Protein AF-A0A820JMM0-F1 (afdb_monomer)

Foldseek 3Di:
DDPPCCDPDPLSVCLLVVNLVSNVVCVVVPTDQCDADPQRDGSLLSCLLSVVVVSNVVVLVVCVVPVVVVPPPDDDDPDDDPPQRQQNDATNVRDGSVNSNVVVVVVD

Nearest PDB structures (foldseek):
  6jd6-assembly1_A  TM=7.277E-01  e=1.539E-03  Arabidopsis thaliana
  5y4f-assembly1_A  TM=8.277E-01  e=6.910E-03  Homo sapiens
  5eyp-assembly1_F  TM=5.250E-01  e=3.865E-04  synthetic construct
  4k5b-assembly2_B  TM=4.894E-01  e=4.915E-04  Escherichia coli
  3zng-assembly1_A  TM=6.839E-01  e=1.338E-02  Homo sapiens

Radius of gyration: 14.72 Å; Cα contacts (8 Å, |Δi|>4): 101; chains: 1; bounding box: 34×33×45 Å

InterPro domains:
  IPR002110 Ankyrin repeat [PF12796] (6-54)
  IPR002110 Ankyrin repeat [PS50088] (6-38)
  IPR002110 Ankyrin repeat [SM00248] (6-35)
  IPR024862 Transient receptor potential cation channel subfamily V [PTHR10582] (4-107)
  IPR036770 Ankyrin repeat-containing domain superfamily [G3DSA:1.25.40.20] (1-108)
  IPR036770 Ankyrin repeat-containing domain superfamily [SSF48403] (4-106)

pLDDT: mean 77.37, std 18.91, range [35.22, 95.94]

Organism: NCBI:txid392033

Mean predicted aligned error: 8.82 Å

Sequence (108 aa):
GQPTYYGETPLAFACCTNQWDTAEILLKHGADMNVTDSNGNTILHMLVIRNLRDIYTKFKSYWIEHQAVTKSITTENSTLMKPLNLWDRLNKDNLTPLTLAADTGRSD

Secondary structure (DSSP, 8-state):
-------S-HHHHHHHTT-HHHHHHHHHTT--S--B-TT--BHHHHHHHTT-HHHHHHHHHHHHHHGGGGTTS--S-TTS-----TTT---TTS--HHHHHHHHTT--

Structure (mmCIF, N/CA/C/O backbone):
data_AF-A0A820JMM0-F1
#
_entry.id   AF-A0A820JMM0-F1
#
loop_
_atom_site.group_PDB
_atom_site.id
_atom_site.type_symbol
_atom_site.label_atom_id
_atom_site.label_alt_id
_atom_site.label_comp_id
_atom_site.label_asym_id
_atom_site.label_entity_id
_atom_site.label_seq_id
_atom_site.pdbx_PDB_ins_code
_atom_site.Cartn_x
_atom_site.Cartn_y
_atom_site.Cartn_z
_atom_site.occupancy
_atom_site.B_iso_or_equiv
_atom_site.auth_seq_id
_atom_site.auth_comp_id
_atom_site.auth_asym_id
_atom_site.auth_atom_id
_atom_site.pdbx_PDB_model_num
ATOM 1 N N . GLY A 1 1 ? 1.170 -2.387 -24.151 1.00 35.22 1 GLY A N 1
ATOM 2 C CA . GLY A 1 1 ? 1.255 -1.864 -22.776 1.00 35.22 1 GLY A CA 1
ATOM 3 C C . GLY A 1 1 ? 0.199 -2.558 -21.953 1.00 35.22 1 GLY A C 1
ATOM 4 O O . GLY A 1 1 ? -0.942 -2.585 -22.389 1.00 35.22 1 GLY A O 1
ATOM 5 N N . GLN A 1 2 ? 0.583 -3.197 -20.851 1.00 38.50 2 GLN A N 1
ATOM 6 C CA . GLN A 1 2 ? -0.362 -3.840 -19.935 1.00 38.50 2 GLN A CA 1
ATOM 7 C C . GLN A 1 2 ? -1.222 -2.745 -19.275 1.00 38.50 2 GLN A C 1
ATOM 9 O O . GLN A 1 2 ? -0.652 -1.751 -18.817 1.00 38.50 2 GLN A O 1
ATOM 14 N N . PRO A 1 3 ? -2.561 -2.857 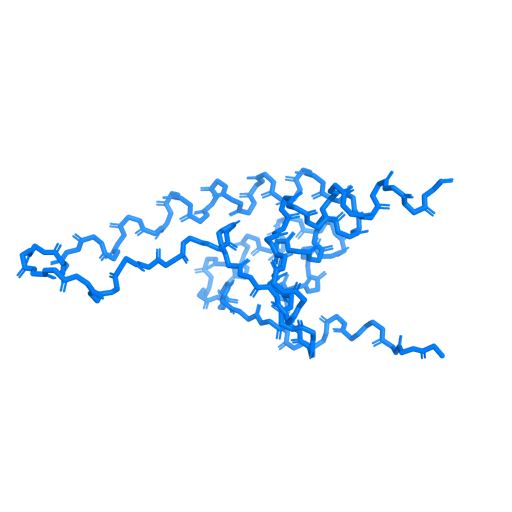-19.252 1.00 42.56 3 PRO A N 1
ATOM 15 C CA . PRO A 1 3 ? -3.399 -1.885 -18.567 1.00 42.56 3 PRO A CA 1
ATOM 16 C C . PRO A 1 3 ? -3.118 -1.975 -17.066 1.00 42.56 3 PRO A C 1
ATOM 18 O O . PRO A 1 3 ? -3.248 -3.039 -16.465 1.00 42.56 3 PRO A O 1
ATOM 21 N N . THR A 1 4 ? -2.729 -0.861 -16.448 1.00 53.16 4 THR A N 1
ATOM 22 C CA . THR A 1 4 ? -2.675 -0.736 -14.989 1.00 53.16 4 THR A CA 1
ATOM 23 C C . THR A 1 4 ? -4.106 -0.809 -14.469 1.00 53.16 4 THR A C 1
ATOM 25 O O . THR A 1 4 ? -4.822 0.192 -14.423 1.00 53.16 4 THR A O 1
ATOM 28 N N . TYR A 1 5 ? -4.567 -2.019 -14.174 1.00 57.16 5 TYR A N 1
ATOM 29 C CA . TYR A 1 5 ? -5.921 -2.261 -13.710 1.00 57.16 5 TYR A CA 1
ATOM 30 C C . TYR A 1 5 ? -5.996 -1.841 -12.237 1.00 57.16 5 TYR A C 1
ATOM 32 O O . TYR A 1 5 ? -5.685 -2.616 -11.341 1.00 57.16 5 TYR A O 1
ATOM 40 N N . TYR A 1 6 ? -6.407 -0.598 -11.961 1.00 53.09 6 TYR A N 1
ATOM 41 C CA . TYR A 1 6 ? -6.677 -0.091 -10.600 1.00 53.09 6 TYR A CA 1
ATOM 42 C C . 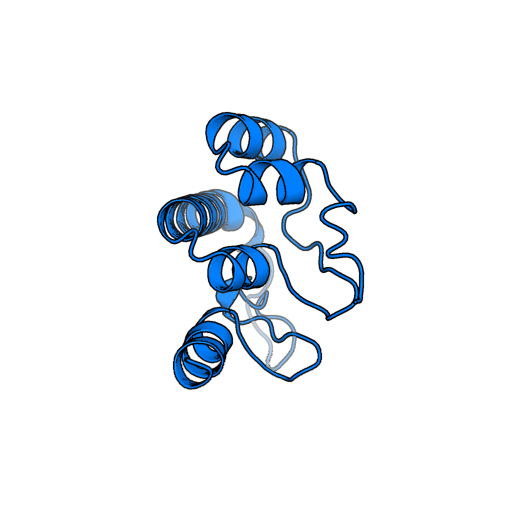TYR A 1 6 ? -7.860 -0.811 -9.898 1.00 53.09 6 TYR A C 1
ATOM 44 O O . TYR A 1 6 ? -8.352 -0.344 -8.874 1.00 53.09 6 TYR A O 1
ATOM 52 N N . GLY A 1 7 ? -8.369 -1.895 -10.493 1.00 48.56 7 GLY A N 1
ATOM 53 C CA . GLY A 1 7 ? -9.791 -2.216 -10.586 1.00 48.56 7 GLY A CA 1
ATOM 54 C C . GLY A 1 7 ? -10.242 -3.512 -9.923 1.00 48.56 7 GLY A C 1
ATOM 55 O O . GLY A 1 7 ? -11.160 -4.135 -10.442 1.00 48.56 7 GLY A O 1
ATOM 56 N N . GLU A 1 8 ? -9.663 -3.911 -8.793 1.00 62.44 8 GLU A N 1
ATOM 57 C CA . GLU A 1 8 ? -10.280 -4.978 -7.984 1.00 62.44 8 GLU A CA 1
ATOM 58 C C . GLU A 1 8 ? -10.973 -4.455 -6.720 1.00 62.44 8 GLU A C 1
ATOM 60 O O . GLU A 1 8 ? -11.935 -5.073 -6.270 1.00 62.44 8 GLU A O 1
ATOM 65 N N . THR A 1 9 ? -10.595 -3.281 -6.182 1.00 76.94 9 THR A N 1
ATOM 66 C CA . THR A 1 9 ? -11.315 -2.691 -5.037 1.00 76.94 9 THR A CA 1
ATOM 67 C C . THR A 1 9 ? -11.496 -1.173 -5.115 1.00 76.94 9 THR A C 1
ATOM 69 O O . THR A 1 9 ? -10.576 -0.450 -5.511 1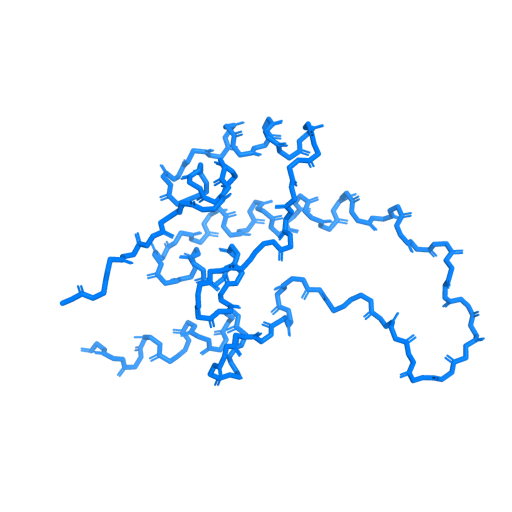.00 76.94 9 THR A O 1
ATOM 72 N N . PRO A 1 10 ? -12.644 -0.650 -4.637 1.00 87.81 10 PRO A N 1
ATOM 73 C CA . PRO A 1 10 ? -12.849 0.786 -4.432 1.00 87.81 10 PRO A CA 1
ATOM 74 C C . PRO A 1 10 ? -11.744 1.440 -3.589 1.00 87.81 10 PRO A C 1
ATOM 76 O O . PRO A 1 10 ? -11.383 2.594 -3.816 1.00 87.81 10 PRO A O 1
ATOM 79 N N . LEU A 1 11 ? -11.175 0.687 -2.640 1.00 90.00 11 LEU A N 1
ATOM 80 C CA . LEU A 1 11 ? -10.108 1.153 -1.760 1.00 90.00 11 LEU A CA 1
ATOM 81 C C . LEU A 1 11 ? -8.816 1.443 -2.533 1.00 90.00 11 LEU A C 1
ATOM 83 O O . LEU A 1 11 ? -8.251 2.528 -2.393 1.00 90.00 11 LEU A O 1
ATOM 87 N N . ALA A 1 12 ? -8.370 0.513 -3.383 1.00 86.94 12 ALA A N 1
ATOM 88 C CA . ALA A 1 12 ? -7.166 0.700 -4.192 1.00 86.94 12 ALA A CA 1
ATOM 89 C C . ALA A 1 12 ? -7.298 1.909 -5.131 1.00 86.94 12 ALA A C 1
ATOM 91 O O . ALA A 1 12 ? -6.356 2.696 -5.264 1.00 86.94 12 ALA A O 1
ATOM 92 N N . PHE A 1 13 ? -8.481 2.098 -5.722 1.00 87.75 13 PHE A N 1
ATOM 93 C CA . PHE A 1 13 ? -8.773 3.252 -6.566 1.00 87.75 13 PHE A CA 1
ATOM 94 C C . PHE A 1 13 ? -8.702 4.575 -5.790 1.00 87.75 13 PHE A C 1
ATOM 96 O O . PHE A 1 13 ? -8.031 5.508 -6.237 1.00 87.75 13 PHE A O 1
ATOM 103 N N . ALA A 1 14 ? -9.328 4.662 -4.611 1.00 91.94 14 ALA A N 1
ATOM 104 C CA . ALA A 1 14 ? -9.276 5.858 -3.766 1.00 91.94 14 ALA A CA 1
ATOM 105 C C . ALA A 1 14 ? -7.833 6.202 -3.352 1.00 91.94 14 ALA A C 1
ATOM 107 O O . ALA A 1 14 ? -7.395 7.346 -3.488 1.00 91.94 14 ALA A O 1
ATOM 108 N N . CYS A 1 15 ? -7.051 5.198 -2.947 1.00 90.75 15 CYS A N 1
ATOM 109 C CA . CYS A 1 15 ? -5.636 5.358 -2.619 1.00 90.75 15 CYS A CA 1
ATOM 110 C C . CYS A 1 15 ? -4.814 5.854 -3.822 1.00 90.75 15 CYS A C 1
ATOM 112 O O . CYS A 1 15 ? -4.057 6.816 -3.697 1.00 90.75 15 CYS A O 1
ATOM 114 N N . CYS A 1 16 ? -4.990 5.259 -5.007 1.00 88.00 16 CYS A N 1
ATOM 115 C CA . CYS A 1 16 ? -4.274 5.670 -6.218 1.00 88.00 16 CYS A CA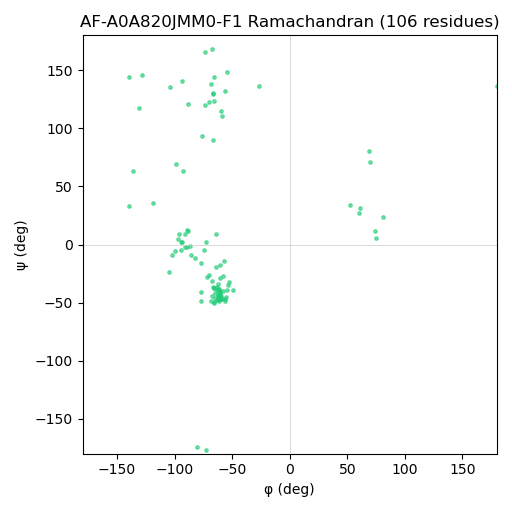 1
ATOM 116 C C . CYS A 1 16 ? -4.740 7.042 -6.744 1.00 88.00 16 CYS A C 1
ATOM 118 O O . CYS A 1 16 ? -3.983 7.783 -7.361 1.00 88.00 16 CYS A O 1
ATOM 120 N N . THR A 1 17 ? -5.962 7.466 -6.480 1.00 89.38 17 THR A N 1
ATOM 121 C CA . THR A 1 17 ? -6.419 8.803 -6.893 1.00 89.38 17 THR A CA 1
ATOM 122 C C . THR A 1 17 ? -6.116 9.890 -5.858 1.00 89.38 17 THR A C 1
ATOM 124 O O . THR A 1 17 ? -6.580 11.013 -6.010 1.00 89.38 17 THR A O 1
ATOM 127 N N . ASN A 1 18 ? -5.290 9.585 -4.845 1.00 90.62 18 ASN A N 1
ATOM 128 C CA . ASN A 1 18 ? -4.920 10.495 -3.755 1.00 90.62 18 ASN A CA 1
ATOM 129 C C . ASN A 1 18 ? -6.127 10.974 -2.918 1.00 90.62 18 ASN A C 1
ATOM 131 O O . ASN A 1 18 ? -6.100 12.044 -2.317 1.00 90.62 18 ASN A O 1
ATOM 135 N N . GLN A 1 19 ? -7.193 10.171 -2.863 1.00 93.88 19 GLN A N 1
ATOM 136 C CA . GLN A 1 19 ? -8.439 10.480 -2.160 1.00 93.88 19 GLN A CA 1
ATOM 137 C C . GLN A 1 19 ? -8.462 9.804 -0.785 1.00 93.88 19 GLN A C 1
ATOM 139 O O . GLN A 1 19 ? -9.220 8.857 -0.562 1.00 93.88 19 GLN A O 1
ATOM 144 N N . TRP A 1 20 ? -7.612 10.271 0.139 1.00 95.19 20 TRP A N 1
ATOM 145 C CA . TRP A 1 20 ? -7.499 9.671 1.476 1.00 95.19 20 TRP A CA 1
ATOM 146 C C . TRP A 1 20 ? -8.835 9.616 2.217 1.00 95.19 20 TRP A C 1
ATOM 148 O O . TRP A 1 20 ? -9.167 8.568 2.749 1.00 95.19 20 TRP A O 1
ATOM 158 N N . ASP A 1 21 ? -9.621 10.692 2.210 1.00 95.94 21 ASP A N 1
ATOM 159 C CA . ASP A 1 21 ? -10.877 10.740 2.972 1.00 95.94 21 ASP A CA 1
ATOM 160 C C . ASP A 1 21 ? -11.862 9.659 2.496 1.00 95.94 21 ASP A C 1
ATOM 162 O O . ASP A 1 21 ? -12.509 8.983 3.295 1.00 95.94 21 ASP A O 1
ATOM 166 N N . THR A 1 22 ? -11.900 9.414 1.181 1.00 95.12 22 THR A N 1
ATOM 167 C CA . THR A 1 22 ? -12.678 8.316 0.590 1.00 95.12 22 THR A CA 1
ATOM 168 C C . THR A 1 22 ? -12.104 6.957 0.991 1.00 95.12 22 THR A C 1
ATOM 170 O O . THR A 1 22 ? -12.855 6.060 1.374 1.00 95.12 22 THR A O 1
ATOM 173 N N . ALA A 1 23 ? -10.778 6.794 0.941 1.00 94.00 23 ALA A N 1
ATOM 174 C CA . ALA A 1 23 ? -10.115 5.565 1.371 1.00 94.00 23 ALA A CA 1
ATOM 175 C C . ALA A 1 23 ? -10.383 5.260 2.856 1.00 94.00 23 ALA A C 1
ATOM 177 O O . ALA A 1 23 ? -10.676 4.121 3.204 1.00 94.00 23 ALA A O 1
ATOM 178 N N . GLU A 1 24 ? -10.357 6.271 3.721 1.00 94.25 24 GLU A N 1
ATOM 179 C CA . GLU A 1 24 ? -10.629 6.147 5.151 1.00 94.25 24 GLU A CA 1
ATOM 180 C C . GLU A 1 24 ? -12.081 5.735 5.422 1.00 94.25 24 GLU A C 1
ATOM 182 O O . GLU A 1 24 ? -12.327 4.865 6.257 1.00 94.25 24 GLU A O 1
ATOM 187 N N . ILE A 1 25 ? -13.051 6.300 4.692 1.00 95.38 25 ILE A N 1
ATOM 188 C CA . ILE A 1 25 ? -14.456 5.868 4.771 1.00 95.38 25 ILE A CA 1
ATOM 189 C C . ILE A 1 25 ? -14.584 4.395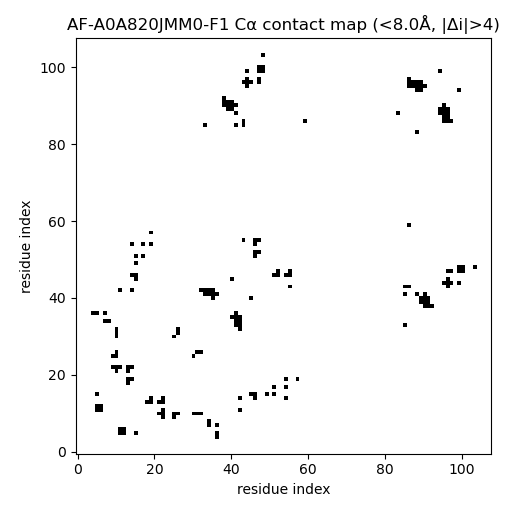 4.380 1.00 95.38 25 ILE A C 1
ATOM 191 O O . ILE A 1 25 ? -15.247 3.635 5.086 1.00 95.38 25 ILE A O 1
ATOM 195 N N . LEU A 1 26 ? -13.946 3.976 3.286 1.00 92.94 26 LEU A N 1
ATOM 196 C CA . LEU A 1 26 ? -13.976 2.584 2.832 1.00 92.94 26 LEU A CA 1
ATOM 197 C C . LEU A 1 26 ? -13.348 1.642 3.869 1.00 92.94 26 LEU A C 1
ATOM 199 O O . LEU A 1 26 ? -13.930 0.605 4.183 1.00 92.94 26 LEU A O 1
ATOM 203 N N . LEU A 1 27 ? -12.211 2.026 4.453 1.00 91.56 27 LEU A N 1
ATOM 204 C CA . LEU A 1 27 ? -11.553 1.274 5.524 1.00 91.56 27 LEU A CA 1
ATOM 205 C C . LEU A 1 27 ? -12.450 1.136 6.763 1.00 91.56 27 LEU A C 1
ATOM 207 O O . LEU A 1 27 ? -12.598 0.033 7.286 1.00 91.56 27 LEU A O 1
ATOM 211 N N . LYS A 1 28 ? -13.128 2.214 7.179 1.00 91.56 28 LYS A N 1
ATOM 212 C CA . LYS A 1 28 ? -14.102 2.190 8.287 1.00 91.56 28 LYS A CA 1
ATOM 213 C C . LYS A 1 28 ? -15.283 1.251 8.027 1.00 91.56 28 LYS A C 1
ATOM 215 O O . LYS A 1 28 ? -15.836 0.707 8.977 1.00 91.56 28 LYS A O 1
ATOM 220 N N . HIS A 1 29 ? -15.647 1.036 6.763 1.00 92.12 29 HIS A N 1
ATOM 221 C CA . HIS A 1 29 ? -16.695 0.093 6.356 1.00 92.12 29 HIS A CA 1
ATOM 222 C C . HIS A 1 29 ? -16.173 -1.330 6.090 1.00 92.12 29 HIS A C 1
ATOM 224 O O . HIS A 1 29 ? -16.898 -2.155 5.539 1.00 92.12 29 HIS A O 1
ATOM 230 N N . GLY A 1 30 ? -14.934 -1.644 6.485 1.00 86.75 30 GLY A N 1
ATOM 231 C CA . GLY A 1 30 ? -14.379 -2.993 6.381 1.00 86.75 30 GLY A CA 1
ATOM 232 C C . GLY A 1 30 ? -13.854 -3.352 4.992 1.00 86.75 30 GLY A C 1
ATOM 233 O O . GLY A 1 30 ? -13.787 -4.534 4.660 1.00 86.75 30 GLY A O 1
ATOM 234 N N . ALA A 1 31 ? -13.484 -2.362 4.170 1.00 88.62 31 ALA A N 1
ATOM 235 C CA . ALA A 1 31 ? -12.803 -2.637 2.910 1.00 88.62 31 ALA A CA 1
ATOM 236 C C . ALA A 1 31 ? -11.520 -3.448 3.148 1.00 88.62 31 ALA A C 1
ATOM 238 O O . ALA A 1 31 ? -10.702 -3.109 4.007 1.00 88.62 31 ALA A O 1
ATOM 239 N N . ASP A 1 32 ? -11.338 -4.510 2.360 1.00 83.25 32 ASP A N 1
ATOM 240 C CA . ASP A 1 32 ? -10.185 -5.387 2.515 1.00 83.25 32 ASP A CA 1
ATOM 241 C C . ASP A 1 32 ? -8.891 -4.691 2.069 1.00 83.25 32 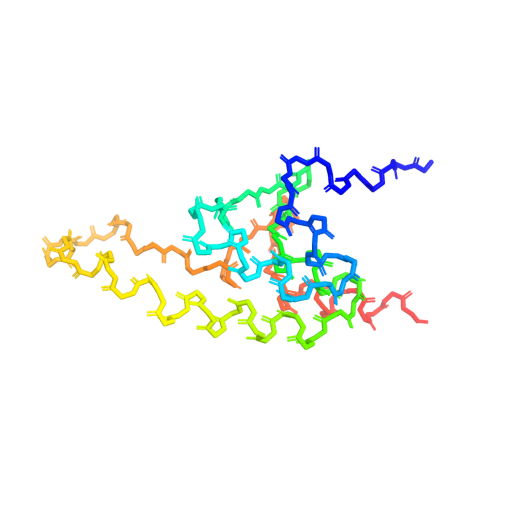ASP A C 1
ATOM 243 O O . ASP A 1 32 ? -8.727 -4.248 0.931 1.00 83.25 32 ASP A O 1
ATOM 247 N N . MET A 1 33 ? -7.951 -4.622 3.004 1.00 84.44 33 MET A N 1
ATOM 248 C CA . MET A 1 33 ? -6.609 -4.063 2.852 1.00 84.44 33 MET A CA 1
ATOM 249 C C . MET A 1 33 ? -5.591 -5.071 2.298 1.00 84.44 33 MET A C 1
ATOM 251 O O . MET A 1 33 ? -4.459 -4.693 1.996 1.00 84.44 33 MET A O 1
ATOM 255 N N . ASN A 1 34 ? -5.959 -6.352 2.197 1.00 81.69 34 ASN A N 1
ATOM 256 C CA . ASN A 1 34 ? -5.063 -7.437 1.799 1.00 81.69 34 ASN A CA 1
ATOM 257 C C . ASN A 1 34 ? -5.044 -7.714 0.297 1.00 81.69 34 ASN A C 1
ATOM 259 O O . ASN A 1 34 ? -4.285 -8.587 -0.125 1.00 81.69 34 ASN A O 1
ATOM 263 N N . VAL A 1 35 ? -5.852 -6.995 -0.482 1.00 80.62 35 VAL A N 1
ATOM 264 C CA . VAL A 1 35 ? -5.991 -7.226 -1.920 1.00 80.62 35 VAL A CA 1
ATOM 265 C C . VAL A 1 35 ? -4.696 -6.903 -2.664 1.00 80.62 35 VAL A C 1
ATOM 267 O O . VAL A 1 35 ? -3.959 -5.973 -2.313 1.00 80.62 35 VAL A O 1
ATOM 270 N N . THR A 1 36 ? -4.430 -7.697 -3.698 1.00 84.38 36 THR A N 1
ATOM 271 C CA . THR A 1 36 ? -3.250 -7.601 -4.555 1.00 84.38 36 THR A CA 1
ATOM 272 C C . THR A 1 36 ? -3.645 -7.556 -6.021 1.00 84.38 36 THR A C 1
ATOM 274 O O . THR A 1 36 ? -4.585 -8.239 -6.403 1.00 84.38 36 THR A O 1
ATOM 277 N N . ASP A 1 37 ? -2.895 -6.825 -6.845 1.00 84.44 37 ASP A N 1
ATOM 278 C CA . ASP A 1 37 ? -3.075 -6.847 -8.301 1.00 84.44 37 ASP A CA 1
ATOM 279 C C . ASP A 1 37 ? -2.570 -8.160 -8.949 1.00 84.44 37 ASP A C 1
ATOM 281 O O . ASP A 1 37 ? -2.063 -9.076 -8.290 1.00 84.44 37 ASP A O 1
ATOM 285 N N . SER A 1 38 ? -2.631 -8.230 -10.283 1.00 85.06 38 SER A N 1
ATOM 286 C CA . SER A 1 38 ? -2.132 -9.365 -11.071 1.00 85.06 38 SER A CA 1
ATOM 287 C C . SER A 1 38 ? -0.631 -9.644 -10.913 1.00 85.06 38 SER A C 1
ATOM 289 O O . SER A 1 38 ? -0.185 -10.743 -11.247 1.00 85.06 38 SER A O 1
ATOM 291 N N . ASN A 1 39 ? 0.153 -8.691 -10.410 1.00 85.62 39 ASN A N 1
ATOM 292 C CA . ASN A 1 39 ? 1.587 -8.809 -10.140 1.00 85.62 39 ASN A CA 1
ATOM 293 C C . ASN A 1 39 ? 1.871 -9.154 -8.665 1.00 85.62 39 ASN A C 1
ATOM 295 O O . ASN A 1 39 ? 3.027 -9.227 -8.253 1.00 85.62 39 ASN A O 1
ATOM 299 N N . GLY A 1 40 ? 0.833 -9.388 -7.855 1.00 87.75 40 GLY A N 1
ATOM 300 C CA . GLY A 1 40 ? 0.975 -9.591 -6.414 1.00 87.75 40 GLY A CA 1
ATOM 301 C C . GLY A 1 40 ? 1.273 -8.298 -5.648 1.00 87.75 40 GLY A C 1
ATOM 302 O O . GLY A 1 40 ? 1.623 -8.355 -4.471 1.00 87.75 40 GLY A O 1
ATOM 303 N N . ASN A 1 41 ? 1.140 -7.129 -6.281 1.00 88.56 41 ASN A N 1
ATOM 304 C CA . ASN A 1 41 ? 1.348 -5.846 -5.627 1.00 88.56 41 ASN A CA 1
ATOM 305 C C . ASN A 1 41 ? 0.177 -5.553 -4.693 1.00 88.56 41 ASN A C 1
ATOM 307 O O . ASN A 1 41 ? -0.966 -5.412 -5.123 1.00 88.56 41 ASN A O 1
ATOM 311 N N . THR A 1 42 ? 0.474 -5.399 -3.409 1.00 89.69 42 THR A N 1
ATOM 312 C CA . THR A 1 42 ? -0.466 -4.818 -2.440 1.00 89.69 42 THR A CA 1
ATOM 313 C C . THR A 1 42 ? -0.706 -3.332 -2.730 1.00 89.69 42 THR A C 1
ATOM 315 O O . THR A 1 42 ? 0.071 -2.691 -3.444 1.00 89.69 42 THR A O 1
ATOM 318 N N . ILE A 1 43 ? -1.711 -2.732 -2.082 1.00 89.56 43 ILE A N 1
ATOM 319 C CA . ILE A 1 43 ? -1.928 -1.272 -2.118 1.00 89.56 43 ILE A CA 1
ATOM 320 C C . ILE A 1 43 ? -0.642 -0.485 -1.815 1.00 89.56 43 ILE A C 1
ATOM 322 O O . ILE A 1 43 ? -0.366 0.509 -2.481 1.00 89.56 43 ILE A O 1
ATOM 326 N N . LEU A 1 44 ? 0.183 -0.938 -0.866 1.00 91.25 44 LEU A N 1
ATOM 327 C CA . LEU A 1 44 ? 1.419 -0.239 -0.508 1.00 91.25 44 LEU A CA 1
ATOM 328 C C . LEU A 1 44 ? 2.458 -0.242 -1.639 1.00 91.25 44 LEU A C 1
ATOM 330 O O . LEU A 1 44 ? 3.120 0.775 -1.836 1.00 91.25 44 LEU A O 1
ATOM 334 N N . HIS A 1 45 ? 2.571 -1.328 -2.411 1.00 91.19 45 HIS A N 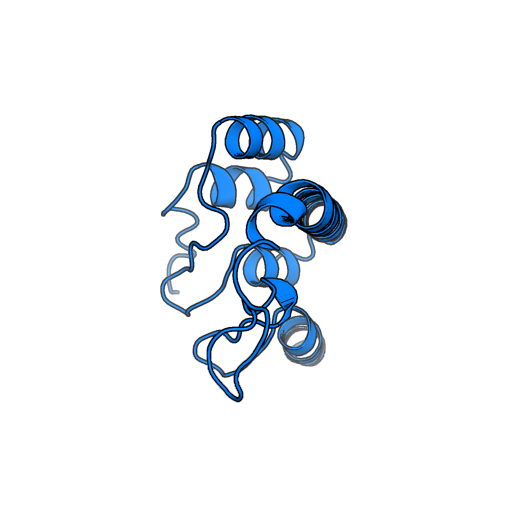1
ATOM 335 C CA . HIS A 1 45 ? 3.425 -1.364 -3.606 1.00 91.19 45 HIS A CA 1
ATOM 336 C C . HIS A 1 45 ? 2.939 -0.351 -4.647 1.00 91.19 45 HIS A C 1
ATOM 338 O O . HIS A 1 45 ? 3.722 0.445 -5.159 1.00 91.19 45 HIS A O 1
ATOM 344 N N . MET A 1 46 ? 1.628 -0.325 -4.907 1.00 89.25 46 MET A N 1
ATOM 345 C CA . MET A 1 46 ? 1.030 0.585 -5.889 1.00 89.25 46 MET A CA 1
ATOM 346 C C . MET A 1 46 ? 1.235 2.057 -5.519 1.00 89.25 46 MET A C 1
ATOM 348 O O . MET A 1 46 ? 1.496 2.891 -6.386 1.00 89.25 46 MET A O 1
ATOM 352 N N . LEU A 1 47 ? 1.155 2.384 -4.227 1.00 91.00 47 LEU A N 1
ATOM 353 C CA . LEU A 1 47 ? 1.427 3.731 -3.728 1.00 91.00 47 LEU A CA 1
ATOM 354 C C . LEU A 1 47 ? 2.891 4.136 -3.924 1.00 91.00 47 LEU A C 1
ATOM 356 O O . LEU A 1 47 ? 3.149 5.286 -4.273 1.00 91.00 47 LEU A O 1
ATOM 360 N N . VAL A 1 48 ? 3.834 3.203 -3.761 1.00 91.19 48 VAL A N 1
ATOM 361 C CA . VAL A 1 48 ? 5.259 3.438 -4.035 1.00 91.19 48 VAL A CA 1
ATOM 362 C C . VAL A 1 48 ? 5.507 3.679 -5.522 1.00 91.19 48 VAL A C 1
ATOM 364 O O . VAL A 1 48 ? 6.094 4.704 -5.860 1.00 91.19 48 VAL A O 1
ATOM 367 N N . ILE A 1 49 ? 4.999 2.806 -6.403 1.00 87.94 49 ILE A N 1
ATOM 368 C CA . ILE A 1 49 ? 5.135 2.937 -7.869 1.00 87.94 49 ILE A CA 1
ATOM 369 C C . ILE A 1 49 ? 4.639 4.309 -8.345 1.00 87.94 49 ILE A C 1
ATOM 371 O O . ILE A 1 49 ? 5.182 4.897 -9.274 1.00 87.94 49 ILE A O 1
ATOM 375 N N . ARG A 1 50 ? 3.597 4.841 -7.696 1.00 86.31 50 ARG A N 1
ATOM 376 C CA . ARG A 1 50 ? 2.970 6.119 -8.059 1.00 86.31 50 ARG A CA 1
ATOM 377 C C . ARG A 1 50 ? 3.483 7.312 -7.250 1.00 86.31 50 ARG A C 1
ATOM 379 O O . ARG A 1 50 ? 2.898 8.388 -7.332 1.00 86.31 50 ARG A O 1
ATOM 386 N N . ASN A 1 51 ? 4.545 7.123 -6.465 1.00 89.50 51 ASN A N 1
ATOM 387 C CA . ASN A 1 51 ? 5.163 8.134 -5.605 1.00 89.50 51 ASN A CA 1
ATOM 388 C C . ASN A 1 51 ? 4.174 8.842 -4.647 1.00 89.50 51 ASN A C 1
ATOM 390 O O . ASN A 1 51 ? 4.321 10.018 -4.323 1.00 89.50 51 ASN A O 1
ATOM 394 N N . LEU A 1 52 ? 3.162 8.121 -4.158 1.00 91.12 52 LEU A N 1
ATOM 395 C CA . LEU A 1 52 ? 2.147 8.620 -3.226 1.00 91.12 52 LEU A CA 1
ATOM 396 C C . LEU A 1 52 ? 2.545 8.362 -1.764 1.00 91.12 52 LEU A C 1
ATOM 398 O O . LEU A 1 52 ? 1.883 7.621 -1.032 1.00 91.12 52 LEU A O 1
ATOM 402 N N . ARG A 1 53 ? 3.647 8.983 -1.331 1.00 89.50 53 ARG A N 1
ATOM 403 C CA . ARG A 1 53 ? 4.245 8.784 0.008 1.00 89.50 53 ARG A CA 1
ATOM 404 C C . ARG A 1 53 ? 3.321 9.191 1.160 1.00 89.50 53 ARG A C 1
ATOM 406 O O . ARG A 1 53 ? 3.318 8.538 2.206 1.00 89.50 53 ARG A O 1
ATOM 413 N N . ASP A 1 54 ? 2.507 10.222 0.960 1.00 93.44 54 ASP A N 1
ATOM 414 C CA . ASP A 1 54 ? 1.576 10.704 1.984 1.00 93.44 54 ASP A CA 1
ATOM 415 C C . ASP A 1 54 ? 0.464 9.685 2.242 1.00 93.44 54 ASP A C 1
ATOM 417 O O . ASP A 1 54 ? 0.226 9.295 3.385 1.00 93.44 54 ASP A O 1
ATOM 421 N N . ILE A 1 55 ? -0.167 9.180 1.175 1.00 93.75 55 ILE A N 1
ATOM 422 C CA . ILE A 1 55 ? -1.192 8.132 1.274 1.00 93.75 55 ILE A CA 1
ATOM 423 C C . ILE A 1 55 ? -0.594 6.848 1.838 1.00 93.75 55 ILE A C 1
ATOM 425 O O . ILE A 1 55 ? -1.222 6.209 2.676 1.00 93.75 55 ILE A O 1
ATOM 429 N N . TYR A 1 56 ? 0.631 6.494 1.438 1.00 92.69 56 TYR A N 1
ATOM 430 C CA . TYR A 1 56 ? 1.349 5.350 1.999 1.00 92.69 56 TYR A CA 1
ATOM 431 C C . TYR A 1 56 ? 1.475 5.466 3.520 1.00 92.69 56 TYR A C 1
ATOM 433 O O . TYR A 1 56 ? 1.148 4.527 4.247 1.00 92.69 56 TYR A O 1
ATOM 441 N N . THR A 1 57 ? 1.911 6.630 4.006 1.00 92.19 57 THR A N 1
ATOM 442 C CA . THR A 1 57 ? 2.110 6.872 5.439 1.00 92.19 57 THR A CA 1
ATOM 443 C C . THR A 1 57 ? 0.785 6.820 6.187 1.00 92.19 57 THR A C 1
ATOM 445 O O . THR A 1 57 ? 0.686 6.117 7.189 1.00 92.19 57 THR A O 1
ATOM 448 N N . LYS A 1 58 ? -0.260 7.475 5.665 1.00 93.50 58 LYS A N 1
ATOM 449 C CA . LYS A 1 58 ? -1.604 7.446 6.257 1.00 93.50 58 LYS A CA 1
ATOM 450 C C . LYS A 1 58 ? -2.181 6.031 6.316 1.00 93.50 58 LYS A C 1
ATOM 452 O O . LYS A 1 58 ? -2.648 5.607 7.369 1.00 93.50 58 LYS A O 1
ATOM 457 N N . PHE A 1 59 ? -2.091 5.274 5.221 1.00 90.12 59 PHE A N 1
ATOM 458 C CA . PHE A 1 59 ? -2.578 3.896 5.156 1.00 90.12 59 PHE A CA 1
ATOM 459 C C . PHE A 1 59 ? -1.836 2.996 6.145 1.00 90.12 59 PHE A C 1
ATOM 461 O O . PHE A 1 59 ? -2.453 2.210 6.863 1.00 90.12 59 PHE A O 1
ATOM 468 N N . LYS A 1 60 ? -0.507 3.133 6.215 1.00 88.50 60 LYS A N 1
ATOM 469 C CA . LYS A 1 60 ? 0.328 2.391 7.161 1.00 88.50 60 LYS A CA 1
ATOM 470 C C . LYS A 1 60 ? -0.038 2.712 8.614 1.00 88.50 60 LYS A C 1
ATOM 472 O O . LYS A 1 60 ? -0.186 1.778 9.398 1.00 88.50 60 LYS A O 1
ATOM 477 N N . SER A 1 61 ? -0.209 3.988 8.966 1.00 89.56 61 SER A N 1
ATOM 478 C CA . SER A 1 61 ? -0.635 4.397 10.312 1.00 89.56 61 SER A CA 1
ATOM 479 C C . SER A 1 61 ? -2.011 3.837 10.658 1.00 89.56 61 SER A C 1
ATOM 481 O O . SER A 1 61 ? -2.152 3.174 11.682 1.00 89.56 61 SER A O 1
ATOM 483 N N . TYR A 1 62 ? -2.986 3.984 9.754 1.00 90.38 62 TYR A N 1
ATOM 484 C CA . TYR A 1 62 ? -4.333 3.446 9.943 1.00 90.38 62 TYR A CA 1
ATOM 485 C C . TYR A 1 62 ? -4.305 1.936 10.208 1.00 90.38 62 TYR A C 1
ATOM 487 O O . TYR A 1 62 ? -4.933 1.450 11.146 1.00 90.38 62 TYR A O 1
ATOM 495 N N . TRP A 1 63 ? -3.540 1.185 9.413 1.00 83.94 63 TRP A N 1
ATOM 496 C CA . TRP A 1 63 ? -3.384 -0.258 9.579 1.00 83.94 63 TRP A CA 1
ATOM 497 C C . TRP A 1 63 ? -2.825 -0.620 10.959 1.00 83.94 63 TRP A C 1
ATOM 499 O O . TRP A 1 63 ? -3.370 -1.499 11.619 1.00 83.94 63 TRP A O 1
ATOM 509 N N . ILE A 1 64 ? -1.770 0.067 11.415 1.00 83.25 64 ILE A N 1
ATOM 510 C CA . ILE A 1 64 ? -1.143 -0.171 12.728 1.00 83.25 64 ILE A CA 1
ATOM 511 C C . ILE A 1 64 ? -2.136 0.092 13.864 1.00 83.25 64 ILE A C 1
ATOM 513 O O . ILE A 1 64 ? -2.217 -0.699 14.804 1.00 83.25 64 ILE A O 1
ATOM 517 N N . GLU A 1 65 ? -2.902 1.176 13.763 1.00 85.06 65 GLU A N 1
ATOM 518 C CA . GLU A 1 65 ? -3.906 1.569 14.753 1.00 85.06 65 GLU A CA 1
ATOM 519 C C . GLU A 1 65 ? -5.065 0.563 14.837 1.00 85.06 65 GLU A C 1
ATOM 521 O O . GLU A 1 65 ? -5.538 0.259 15.931 1.00 85.06 65 GLU A O 1
ATOM 526 N N . HIS A 1 66 ? -5.489 -0.004 13.702 1.00 79.44 66 HIS A N 1
ATOM 527 C CA . HIS A 1 66 ? -6.700 -0.829 13.612 1.00 79.44 66 HIS A CA 1
ATOM 528 C C . HIS A 1 66 ? -6.428 -2.351 13.562 1.00 79.44 66 HIS A C 1
ATOM 530 O O . HIS A 1 66 ? -7.358 -3.140 13.720 1.00 79.44 66 HIS A O 1
ATOM 536 N N . GLN A 1 67 ? -5.170 -2.801 13.423 1.00 65.69 67 GLN A N 1
ATOM 537 C CA . GLN A 1 67 ? -4.778 -4.222 13.524 1.00 65.69 67 GLN A CA 1
ATOM 538 C C . GLN A 1 67 ? -4.467 -4.713 14.945 1.00 65.69 67 GLN A C 1
ATOM 540 O O . GLN A 1 67 ? -4.232 -5.907 15.138 1.00 65.69 67 GLN A O 1
ATOM 545 N N . ALA A 1 68 ? -4.543 -3.860 15.973 1.00 51.16 68 ALA A N 1
ATOM 546 C CA . ALA A 1 68 ? -4.425 -4.307 17.367 1.00 51.16 68 ALA A CA 1
ATOM 547 C C . ALA A 1 68 ? -5.466 -5.386 17.760 1.00 51.16 68 ALA A C 1
ATOM 549 O O . ALA A 1 68 ? -5.290 -6.074 18.763 1.00 51.16 68 ALA A O 1
ATOM 550 N N . VAL A 1 69 ? -6.509 -5.587 16.948 1.00 50.44 69 VAL A N 1
ATOM 551 C CA . VAL A 1 69 ? -7.603 -6.538 17.189 1.00 50.44 69 VAL A CA 1
ATOM 552 C C . VAL A 1 69 ? -7.228 -8.005 16.890 1.00 50.44 69 VAL A C 1
ATOM 554 O O . VAL A 1 69 ? -7.890 -8.908 17.389 1.00 50.44 69 VAL A O 1
ATOM 557 N N . THR A 1 70 ? -6.136 -8.304 16.169 1.00 45.47 70 THR A N 1
ATOM 558 C CA . THR A 1 70 ? -5.725 -9.705 15.884 1.00 45.47 70 THR A CA 1
ATOM 559 C C . THR A 1 70 ? -4.702 -10.279 16.874 1.00 45.47 70 THR A C 1
ATOM 561 O O . THR A 1 70 ? -4.298 -11.434 16.753 1.00 45.47 70 THR A O 1
ATOM 564 N N . LYS A 1 71 ? -4.309 -9.516 17.905 1.00 48.97 71 LYS A N 1
ATOM 565 C CA . LYS A 1 71 ? -3.275 -9.903 18.886 1.00 48.97 71 LYS A CA 1
ATOM 566 C C . LYS A 1 71 ? -3.673 -10.986 19.904 1.00 48.97 71 LYS A C 1
ATOM 568 O O . LYS A 1 71 ? -2.847 -11.313 20.749 1.00 48.97 71 LYS A O 1
ATOM 573 N N . SER A 1 72 ? -4.877 -11.562 19.851 1.00 42.75 72 SER A N 1
ATOM 574 C CA . SER A 1 72 ? -5.345 -12.480 20.910 1.00 42.75 72 SER A CA 1
ATOM 575 C C . SER A 1 72 ? -5.101 -13.985 20.701 1.00 42.75 72 SER A C 1
ATOM 577 O O . SER A 1 72 ? -5.512 -14.741 21.573 1.00 42.75 72 SER A O 1
ATOM 579 N N . ILE A 1 73 ? -4.455 -14.483 19.629 1.00 47.38 73 ILE A N 1
ATOM 580 C CA . ILE A 1 73 ? -4.338 -15.959 19.447 1.00 47.38 73 ILE A CA 1
ATOM 581 C C . ILE A 1 73 ? -2.990 -16.490 18.924 1.00 47.38 73 ILE A C 1
ATOM 583 O O . ILE A 1 73 ? -2.956 -17.517 18.259 1.00 47.38 73 ILE A O 1
ATOM 587 N N . THR A 1 74 ? -1.846 -15.884 19.239 1.00 41.66 74 THR A N 1
ATOM 588 C CA . THR A 1 74 ? -0.568 -16.608 19.044 1.00 41.66 74 THR A CA 1
ATOM 589 C C . THR A 1 74 ? 0.364 -16.421 20.230 1.00 41.66 74 THR A C 1
ATOM 591 O O . THR A 1 74 ? 1.449 -15.851 20.113 1.00 41.66 74 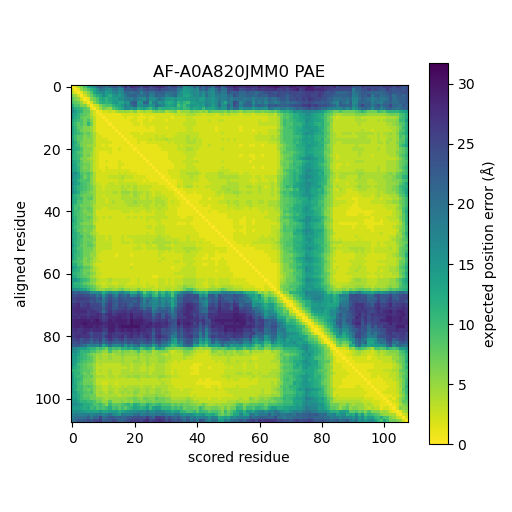THR A O 1
ATOM 594 N N . THR A 1 75 ? -0.080 -16.911 21.383 1.00 45.56 75 THR A N 1
ATOM 595 C CA . THR A 1 75 ? 0.824 -17.328 22.452 1.00 45.56 75 THR A CA 1
ATOM 596 C C . THR A 1 75 ? 1.165 -18.792 22.187 1.00 45.56 75 THR A C 1
ATOM 598 O O . THR A 1 75 ? 0.272 -19.627 22.096 1.00 45.56 75 THR A O 1
ATOM 601 N N . GLU A 1 76 ? 2.462 -19.054 22.027 1.00 45.91 76 GLU A N 1
ATOM 602 C CA . GLU A 1 76 ? 3.097 -20.373 22.146 1.00 45.91 76 GLU A CA 1
ATOM 603 C C . GLU A 1 76 ? 2.769 -21.411 21.056 1.00 45.91 76 GLU A C 1
ATOM 605 O O . GLU A 1 76 ? 2.000 -22.343 21.257 1.00 45.91 76 GLU A O 1
ATOM 610 N N . ASN A 1 77 ? 3.433 -21.298 19.899 1.00 36.19 77 ASN A N 1
ATOM 611 C CA . ASN A 1 77 ? 4.339 -22.343 19.394 1.00 36.19 77 ASN A CA 1
ATOM 612 C C . ASN A 1 77 ? 4.964 -21.956 18.041 1.00 36.19 77 ASN A C 1
ATOM 614 O O . ASN A 1 77 ? 4.320 -21.428 17.141 1.00 36.19 77 ASN A O 1
ATOM 618 N N . SER A 1 78 ? 6.265 -22.219 17.948 1.00 47.12 78 SER A N 1
ATOM 619 C CA . SER A 1 78 ? 7.174 -22.065 16.811 1.00 47.12 78 SER A CA 1
ATOM 620 C C . SER A 1 78 ? 6.549 -22.139 15.398 1.00 47.12 78 SER A C 1
ATOM 622 O O . SER A 1 78 ? 5.840 -23.080 15.053 1.00 47.12 78 SER A O 1
ATOM 624 N N . THR A 1 79 ? 6.976 -21.217 14.523 1.00 38.44 79 THR A N 1
ATOM 625 C CA . THR A 1 79 ? 7.001 -21.310 13.038 1.00 38.44 79 THR A CA 1
ATOM 626 C C . THR A 1 79 ? 5.723 -21.175 12.191 1.00 38.44 79 THR A C 1
ATOM 628 O O . THR A 1 79 ? 5.843 -21.244 10.970 1.00 38.44 79 THR A O 1
ATOM 631 N N . LEU A 1 80 ? 4.541 -20.863 12.731 1.00 41.03 80 LEU A N 1
ATOM 632 C CA . LEU A 1 80 ? 3.355 -20.588 11.896 1.00 41.03 80 LEU A CA 1
ATOM 633 C C . LEU A 1 80 ? 2.637 -19.291 12.310 1.00 41.03 80 LEU A C 1
ATOM 635 O O . LEU A 1 80 ? 2.111 -19.172 13.407 1.00 41.03 80 LEU A O 1
ATOM 639 N N . MET A 1 81 ? 2.616 -18.336 11.372 1.00 39.81 81 MET A N 1
ATOM 640 C CA . MET A 1 81 ? 1.758 -17.141 11.325 1.00 39.81 81 MET A CA 1
ATOM 641 C C . MET A 1 81 ? 2.006 -16.025 12.358 1.00 39.81 81 MET A C 1
ATOM 643 O O . MET A 1 81 ? 1.142 -15.677 13.154 1.00 39.8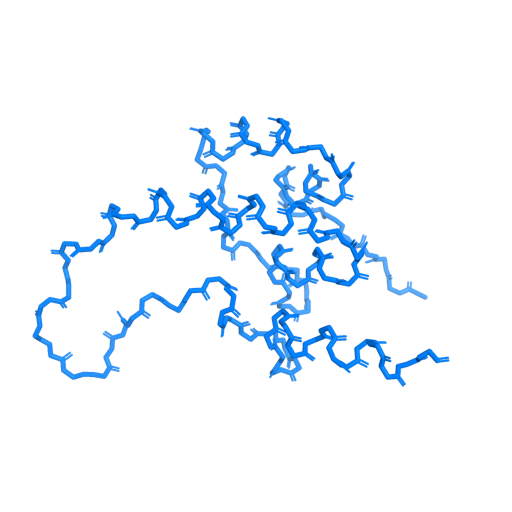1 81 MET A O 1
ATOM 647 N N . LYS A 1 82 ? 3.126 -15.302 12.210 1.00 46.34 82 LYS A N 1
ATOM 648 C CA . LYS A 1 82 ? 3.039 -13.836 12.362 1.00 46.34 82 LYS A CA 1
ATOM 649 C C . LYS A 1 82 ? 2.181 -13.330 11.192 1.00 46.34 82 LYS A C 1
ATOM 651 O O . LYS A 1 82 ? 2.505 -13.713 10.065 1.00 46.34 82 LYS A O 1
ATOM 656 N N . PRO A 1 83 ? 1.128 -12.512 11.378 1.00 47.03 83 PRO A N 1
ATOM 657 C CA . PRO A 1 83 ? 0.529 -11.830 10.238 1.00 47.03 83 PRO A CA 1
ATOM 658 C C . PRO A 1 83 ? 1.640 -10.989 9.604 1.00 47.03 83 PRO A C 1
ATOM 660 O O . PRO A 1 83 ? 2.162 -10.071 10.233 1.00 47.03 83 PRO A O 1
ATOM 663 N N . LEU A 1 84 ? 2.088 -11.373 8.406 1.00 57.47 84 LEU A N 1
ATOM 664 C CA . LEU A 1 84 ? 3.104 -10.621 7.682 1.00 57.47 84 LEU A CA 1
ATOM 665 C C . LEU A 1 84 ? 2.519 -9.227 7.460 1.00 57.47 84 LEU A C 1
ATOM 667 O O . LEU A 1 84 ? 1.480 -9.100 6.799 1.00 57.47 84 LEU A O 1
ATOM 671 N N . ASN A 1 85 ? 3.129 -8.209 8.073 1.00 76.12 85 ASN A N 1
ATOM 672 C CA . ASN A 1 85 ? 2.646 -6.844 7.940 1.00 76.12 85 ASN A CA 1
ATOM 673 C C . ASN A 1 85 ? 2.550 -6.492 6.454 1.00 76.12 85 ASN A C 1
ATOM 675 O O . ASN A 1 85 ? 3.352 -6.965 5.648 1.00 76.12 85 ASN A O 1
ATOM 679 N N . LEU A 1 86 ? 1.601 -5.636 6.073 1.00 77.25 86 LEU A N 1
ATOM 680 C CA . LEU A 1 86 ? 1.372 -5.324 4.658 1.00 77.25 86 LEU A CA 1
ATOM 681 C C . LEU A 1 86 ? 2.625 -4.756 3.956 1.00 77.25 86 LEU A C 1
ATOM 683 O O . LEU A 1 86 ? 2.778 -4.926 2.749 1.00 77.25 86 LEU A O 1
ATOM 687 N N . TRP A 1 87 ? 3.518 -4.109 4.715 1.00 84.06 87 TRP A N 1
ATOM 688 C CA . TRP A 1 87 ? 4.796 -3.563 4.240 1.00 84.06 87 TRP A CA 1
ATOM 689 C C . TRP A 1 87 ? 5.942 -4.583 4.160 1.00 84.06 87 TRP A C 1
ATOM 691 O O . TRP A 1 87 ? 6.962 -4.274 3.557 1.00 84.06 87 TRP A O 1
ATOM 701 N N . ASP A 1 88 ? 5.780 -5.777 4.728 1.00 87.25 88 ASP A N 1
ATOM 702 C CA . ASP A 1 88 ? 6.746 -6.879 4.624 1.00 87.25 88 ASP A CA 1
ATOM 703 C C . ASP A 1 88 ? 6.319 -7.910 3.560 1.00 87.25 88 ASP A C 1
ATOM 705 O O . ASP A 1 88 ? 7.048 -8.861 3.278 1.00 87.25 88 ASP A O 1
ATOM 709 N N . ARG A 1 89 ? 5.126 -7.747 2.965 1.00 85.88 89 ARG A N 1
ATOM 710 C CA . ARG A 1 89 ? 4.633 -8.628 1.901 1.00 85.88 89 ARG A CA 1
ATOM 711 C C . ARG A 1 89 ? 5.440 -8.455 0.629 1.00 85.88 89 ARG A C 1
ATOM 713 O O . ARG A 1 89 ? 5.704 -7.331 0.218 1.00 85.88 89 ARG A O 1
ATOM 720 N N . LEU A 1 90 ? 5.739 -9.583 -0.002 1.00 89.94 90 LEU A N 1
ATOM 721 C CA . LEU A 1 90 ? 6.427 -9.650 -1.280 1.00 89.94 90 LEU A CA 1
ATOM 722 C C . LEU A 1 90 ? 5.418 -9.718 -2.430 1.00 89.94 90 LEU A C 1
ATOM 724 O O . LEU A 1 90 ? 4.406 -10.415 -2.319 1.00 89.94 90 LEU A O 1
ATOM 728 N N . ASN A 1 91 ? 5.706 -9.023 -3.527 1.00 90.44 91 ASN A N 1
ATOM 729 C CA . ASN A 1 91 ? 5.025 -9.215 -4.806 1.00 90.44 91 ASN A CA 1
ATOM 730 C C . ASN A 1 91 ? 5.599 -10.437 -5.566 1.00 90.44 91 ASN A C 1
ATOM 732 O O . ASN A 1 91 ? 6.447 -11.167 -5.045 1.00 90.44 91 ASN A O 1
ATOM 736 N N . LYS A 1 92 ? 5.157 -10.676 -6.811 1.00 91.62 92 LYS A N 1
ATOM 737 C CA . LYS A 1 92 ? 5.646 -11.804 -7.633 1.00 91.62 92 LYS A CA 1
ATOM 738 C C . LYS A 1 92 ? 7.136 -11.729 -7.988 1.00 91.62 92 LYS A C 1
ATOM 740 O O . LYS A 1 92 ? 7.722 -12.766 -8.284 1.00 91.62 92 LYS A O 1
ATOM 745 N N . ASP A 1 93 ? 7.742 -10.550 -7.893 1.00 90.31 93 ASP A N 1
ATOM 746 C CA . ASP A 1 93 ? 9.172 -10.323 -8.124 1.00 90.31 93 ASP A CA 1
ATOM 747 C C . ASP A 1 93 ? 10.004 -10.444 -6.835 1.00 90.31 93 ASP A C 1
ATOM 749 O O . ASP A 1 93 ? 11.196 -10.145 -6.822 1.00 90.31 93 ASP A O 1
ATOM 753 N N . ASN A 1 94 ? 9.397 -10.906 -5.735 1.00 92.25 94 ASN A N 1
ATOM 754 C CA . ASN A 1 94 ? 10.008 -10.981 -4.405 1.00 92.25 94 ASN A CA 1
ATOM 755 C C . ASN A 1 94 ? 10.445 -9.618 -3.846 1.00 92.25 94 ASN A C 1
ATOM 757 O O . ASN A 1 94 ? 11.402 -9.529 -3.074 1.00 92.25 94 ASN A O 1
ATOM 761 N N . LEU A 1 95 ? 9.732 -8.550 -4.206 1.00 91.62 95 LEU A N 1
ATOM 762 C CA . LEU A 1 95 ? 9.982 -7.205 -3.703 1.00 91.62 95 LEU A CA 1
ATOM 763 C C . LEU A 1 95 ? 8.928 -6.834 -2.663 1.00 91.62 95 LEU A C 1
ATOM 765 O O . LEU A 1 95 ? 7.743 -7.052 -2.874 1.00 91.62 95 LEU A O 1
ATOM 769 N N . THR A 1 96 ? 9.371 -6.252 -1.550 1.00 92.62 96 THR A N 1
ATOM 770 C CA . THR A 1 96 ? 8.520 -5.473 -0.637 1.00 92.62 96 THR A CA 1
ATOM 771 C C . THR A 1 96 ? 8.187 -4.112 -1.258 1.00 92.62 96 THR A C 1
ATOM 773 O O . THR A 1 96 ? 8.917 -3.663 -2.149 1.00 92.62 96 THR A O 1
ATOM 776 N N . PRO A 1 97 ? 7.199 -3.357 -0.734 1.00 90.00 97 PRO A N 1
ATOM 777 C CA . PRO A 1 97 ? 6.954 -1.991 -1.190 1.00 90.00 97 PRO A CA 1
ATOM 778 C C . PRO A 1 97 ? 8.204 -1.104 -1.117 1.00 90.00 97 PRO A C 1
ATOM 780 O O . PRO A 1 97 ? 8.455 -0.311 -2.017 1.00 90.00 97 PRO A O 1
ATOM 783 N N . LEU A 1 98 ? 9.023 -1.242 -0.069 1.00 87.88 98 LEU A N 1
ATOM 784 C CA . LEU A 1 98 ? 10.201 -0.393 0.107 1.00 87.88 98 LEU A CA 1
ATOM 785 C C . LEU A 1 98 ? 11.363 -0.803 -0.804 1.00 87.88 98 LEU A C 1
ATOM 787 O O . LEU A 1 98 ? 12.033 0.060 -1.367 1.00 87.88 98 LEU A O 1
ATOM 791 N N . THR A 1 99 ? 11.605 -2.105 -0.972 1.00 90.56 99 THR A N 1
ATOM 792 C CA . THR A 1 99 ? 12.638 -2.581 -1.907 1.00 90.56 99 THR A CA 1
ATOM 793 C C . THR A 1 99 ? 12.246 -2.295 -3.351 1.00 90.56 99 THR A C 1
ATOM 795 O O . THR A 1 99 ? 13.121 -1.992 -4.153 1.00 90.56 99 THR A O 1
ATOM 798 N N . LEU A 1 100 ? 10.945 -2.304 -3.662 1.00 90.00 100 LEU A N 1
ATOM 799 C CA . LEU A 1 100 ? 10.427 -1.863 -4.952 1.00 90.00 100 LEU A CA 1
ATOM 800 C C . LEU A 1 100 ? 10.746 -0.383 -5.209 1.00 90.00 100 LEU A C 1
ATOM 802 O O . LEU A 1 100 ? 11.172 -0.057 -6.306 1.00 90.00 100 LEU A O 1
ATOM 806 N N . ALA A 1 101 ? 10.649 0.496 -4.202 1.00 85.44 101 ALA A N 1
ATOM 807 C CA . ALA A 1 101 ? 11.037 1.908 -4.347 1.00 85.44 101 ALA A CA 1
ATOM 808 C C . ALA A 1 101 ? 12.509 2.073 -4.768 1.00 85.44 101 ALA A C 1
ATOM 810 O O . ALA A 1 101 ? 12.843 2.944 -5.573 1.00 85.44 101 ALA A O 1
ATOM 811 N N . ALA A 1 102 ? 13.389 1.243 -4.200 1.00 84.88 102 ALA A N 1
ATOM 812 C CA . ALA A 1 102 ? 14.815 1.247 -4.510 1.00 84.88 102 ALA A CA 1
ATOM 813 C C . ALA A 1 102 ? 15.120 0.674 -5.903 1.00 84.88 102 ALA A C 1
ATOM 815 O O . ALA A 1 102 ? 16.130 1.044 -6.495 1.00 84.88 102 ALA A O 1
ATOM 816 N N . ASP A 1 103 ? 14.276 -0.224 -6.409 1.00 83.81 103 ASP A N 1
ATOM 817 C CA . ASP A 1 103 ? 14.382 -0.785 -7.756 1.00 83.81 103 ASP A CA 1
ATOM 818 C C . ASP A 1 103 ? 13.878 0.207 -8.814 1.00 83.81 103 ASP A C 1
ATOM 820 O O . ASP A 1 103 ? 14.606 0.565 -9.741 1.00 83.81 103 ASP A O 1
ATOM 824 N N . THR A 1 104 ? 12.690 0.785 -8.601 1.00 77.06 104 THR A N 1
ATOM 825 C CA . THR A 1 104 ? 12.117 1.783 -9.513 1.00 77.06 104 THR A CA 1
ATOM 826 C C . THR A 1 104 ? 12.967 3.049 -9.583 1.00 77.06 104 THR A C 1
ATOM 828 O O . THR A 1 104 ? 13.135 3.591 -10.661 1.00 77.06 104 THR A O 1
ATOM 831 N N . GLY A 1 105 ? 13.582 3.487 -8.476 1.00 66.56 105 GLY A N 1
ATOM 832 C CA . GLY A 1 105 ? 14.461 4.667 -8.463 1.00 66.56 105 GLY A CA 1
ATOM 833 C C . GLY A 1 105 ? 15.846 4.469 -9.097 1.00 66.56 105 GLY A C 1
ATOM 834 O O . GLY A 1 105 ? 16.612 5.423 -9.174 1.00 66.56 105 GLY A O 1
ATOM 835 N N . ARG A 1 106 ? 16.203 3.246 -9.518 1.00 59.44 106 ARG A N 1
ATOM 836 C CA . ARG A 1 106 ? 17.399 2.969 -10.344 1.00 59.44 106 ARG A CA 1
ATOM 837 C C . ARG A 1 106 ? 17.091 2.938 -11.842 1.00 59.44 106 ARG A C 1
ATOM 839 O O . ARG A 1 106 ? 18.006 2.732 -12.634 1.00 59.44 106 ARG A O 1
ATOM 846 N N . SER A 1 107 ? 15.816 3.066 -12.204 1.00 53.38 107 SER A N 1
ATOM 847 C CA . SER A 1 107 ? 15.330 2.981 -13.585 1.00 53.38 107 SER A CA 1
ATOM 848 C C . SER A 1 107 ? 15.331 4.334 -14.310 1.00 53.38 107 SER A C 1
ATOM 850 O O . SER A 1 107 ? 14.980 4.374 -15.490 1.00 53.38 107 SER A O 1
ATOM 852 N N . ASP A 1 108 ? 15.710 5.407 -13.609 1.00 41.50 108 ASP A N 1
ATOM 853 C CA . ASP A 1 108 ? 15.682 6.811 -14.044 1.00 41.50 108 ASP A CA 1
ATOM 854 C C . ASP A 1 108 ? 17.095 7.300 -14.412 1.00 41.50 108 ASP A C 1
ATOM 856 O O . ASP A 1 108 ? 17.217 8.087 -15.381 1.00 41.50 108 ASP A O 1
#

Solvent-accessible surface area (backbone atoms only — not comparable to full-atom values): 6684 Å² total; per-residue (Å²): 131,85,79,84,72,60,76,88,42,75,48,50,38,24,52,74,67,71,34,56,73,59,26,50,52,37,48,75,74,65,52,78,80,82,54,54,49,99,59,40,37,35,56,57,32,55,26,42,80,65,68,35,62,67,57,41,50,51,52,52,51,52,47,63,71,66,53,65,77,72,74,84,77,80,79,87,72,88,96,72,79,75,82,71,50,81,69,69,41,55,25,74,84,70,33,25,30,66,57,40,45,61,53,60,69,71,76,120